Protein AF-A0A2K3PH16-F1 (afdb_monomer_lite)

InterPro domains:
  IPR006075 Aspartyl/Glutamyl-tRNA(Gln) amidotransferase, subunit B/E, catalytic [PF02934] (1-119)
  IPR014746 Glutamine synthetase/guanido kinase, catalytic domain [SSF55931] (1-119)
  IPR017958 Glutamyl-tRNA(Gln) amidotransferase, subunit B, conserved site [PS01234] (3-17)
  IPR017959 Aspartyl/glutamyl-tRNA(Asn/Gln) amidotransferase, subunit B /E [PTHR11659] (1-119)

Foldseek 3Di:
DDCPCPPPDDDDDDDDPPDDALLSVLVVLVVVCVVCVVVVNFNCQLQVPRNFDKDWAFDDDPPDPDTAAIEIEGDQSHSVLSRLLRRQVRVVCVVCVVVVNNVVRHHFYWYQDPVVSDIDGD

Organism: Trifolium pratense (NCBI:txid57577)

Sequence (122 aa):
VDLNRAGVPLLEIVSEPDMRNGIEAAEYAAEIQRLVRYLGVSNGNMQEGSLRCDVNVSVRPIGQSKFGTKVEVKNLNSFSSMSRAIDFEISRQVLLHSQGQEDQIVQETRLWEEGSQASTIL

Structure (mmCIF, N/CA/C/O backbone):
data_AF-A0A2K3PH16-F1
#
_entry.id   AF-A0A2K3PH16-F1
#
loop_
_atom_site.group_PDB
_atom_site.id
_atom_site.type_symbol
_atom_site.label_atom_id
_atom_site.label_alt_id
_atom_site.label_comp_id
_atom_site.label_asym_id
_atom_site.label_entity_id
_atom_site.label_seq_id
_atom_site.pdbx_PDB_ins_code
_atom_site.Cartn_x
_atom_site.Cartn_y
_atom_site.Cartn_z
_atom_site.occupancy
_atom_site.B_iso_or_equiv
_atom_site.auth_seq_id
_atom_site.auth_comp_id
_atom_site.auth_asym_id
_atom_site.auth_atom_id
_atom_site.pdbx_PDB_model_num
ATOM 1 N N . VAL A 1 1 ? 21.360 18.225 -5.992 1.00 75.56 1 VAL A N 1
ATOM 2 C CA . VAL A 1 1 ? 20.096 17.670 -6.522 1.00 75.56 1 VAL A CA 1
ATOM 3 C C . VAL A 1 1 ? 20.456 16.841 -7.736 1.00 75.56 1 VAL A C 1
ATOM 5 O O . VAL A 1 1 ? 21.041 17.398 -8.653 1.00 75.56 1 VAL A O 1
ATOM 8 N N . ASP A 1 2 ? 20.208 15.534 -7.697 1.00 91.06 2 ASP A N 1
ATOM 9 C CA . ASP A 1 2 ? 20.367 14.656 -8.861 1.00 91.06 2 ASP A CA 1
ATOM 10 C C . ASP A 1 2 ? 19.025 14.585 -9.611 1.00 91.06 2 ASP A C 1
ATOM 12 O O . ASP A 1 2 ? 17.991 14.313 -9.001 1.00 91.06 2 ASP A O 1
ATOM 16 N N . LEU A 1 3 ? 19.039 14.879 -10.914 1.00 93.88 3 LEU A N 1
ATOM 17 C CA . LEU A 1 3 ? 17.861 14.929 -11.786 1.00 93.88 3 LEU A CA 1
ATOM 18 C C . LEU A 1 3 ? 17.810 13.769 -12.791 1.00 93.88 3 LEU A C 1
ATOM 20 O O . LEU A 1 3 ? 16.951 13.775 -13.667 1.00 93.88 3 LEU A O 1
ATOM 24 N N . ASN A 1 4 ? 18.662 12.749 -12.652 1.00 92.44 4 ASN A N 1
ATOM 25 C CA . ASN A 1 4 ? 18.732 11.603 -13.571 1.00 92.44 4 ASN A CA 1
ATOM 26 C C . ASN A 1 4 ? 17.402 10.839 -13.739 1.00 92.44 4 ASN A C 1
ATOM 28 O O . ASN A 1 4 ? 17.215 10.131 -14.724 1.00 92.44 4 ASN A O 1
ATOM 32 N N . ARG A 1 5 ? 16.468 10.970 -12.786 1.00 89.69 5 ARG A N 1
ATOM 33 C CA . ARG A 1 5 ? 15.125 10.361 -12.839 1.00 89.69 5 ARG A CA 1
ATOM 34 C C . ARG A 1 5 ? 14.012 11.332 -13.250 1.00 89.69 5 ARG A C 1
ATOM 36 O O . ARG A 1 5 ? 12.866 10.905 -13.382 1.00 89.69 5 ARG A O 1
ATOM 43 N N . ALA A 1 6 ? 14.302 12.621 -13.413 1.00 94.44 6 ALA A N 1
ATOM 44 C CA . ALA A 1 6 ? 13.294 13.601 -13.801 1.00 94.44 6 ALA A CA 1
ATOM 45 C C . ALA A 1 6 ? 12.838 13.345 -15.248 1.00 94.44 6 ALA A C 1
ATOM 47 O O . ALA A 1 6 ? 13.660 13.179 -16.143 1.00 94.44 6 ALA A O 1
ATOM 48 N N . GLY A 1 7 ? 11.522 13.301 -15.473 1.00 94.06 7 GLY A N 1
ATOM 49 C CA . GLY A 1 7 ? 10.943 13.046 -16.798 1.00 94.06 7 GLY A CA 1
ATOM 50 C C . GLY A 1 7 ? 10.877 11.571 -17.214 1.00 94.06 7 GLY A C 1
ATOM 51 O O . GLY A 1 7 ? 10.401 11.286 -18.311 1.00 94.06 7 GLY A O 1
ATOM 52 N N . VAL A 1 8 ? 11.300 10.630 -16.359 1.00 93.62 8 VAL A N 1
ATOM 53 C CA . VAL A 1 8 ? 11.068 9.194 -16.590 1.00 93.62 8 VAL A CA 1
ATOM 54 C C . VAL A 1 8 ? 9.553 8.930 -16.597 1.00 93.62 8 VAL A C 1
ATOM 56 O O . VAL A 1 8 ? 8.872 9.371 -15.669 1.00 93.62 8 VAL A O 1
ATOM 59 N N . PRO A 1 9 ? 9.006 8.236 -17.613 1.00 94.94 9 PRO A N 1
ATOM 60 C CA . PRO A 1 9 ? 7.573 7.969 -17.698 1.00 94.94 9 PRO A CA 1
ATOM 61 C C . PRO A 1 9 ? 7.101 7.088 -16.537 1.00 94.94 9 PRO A C 1
ATOM 63 O O . PRO A 1 9 ? 7.773 6.127 -16.158 1.00 94.94 9 PRO A O 1
ATOM 66 N N . LEU A 1 10 ? 5.925 7.408 -15.996 1.00 96.06 10 LEU A N 1
ATOM 67 C CA . LEU A 1 10 ? 5.281 6.673 -14.909 1.00 96.06 10 LEU A CA 1
ATOM 68 C C . LEU A 1 10 ? 3.857 6.287 -15.309 1.00 96.06 10 LEU A C 1
ATOM 70 O O . LEU A 1 10 ? 3.184 7.020 -16.032 1.00 96.06 10 LEU A O 1
ATOM 74 N N . LEU A 1 11 ? 3.409 5.144 -14.799 1.00 95.31 11 LEU A N 1
ATOM 75 C CA . LEU A 1 11 ? 2.016 4.723 -14.819 1.00 95.31 11 LEU A CA 1
ATOM 76 C C . LEU A 1 11 ? 1.536 4.646 -13.372 1.00 95.31 11 LEU A C 1
ATOM 78 O O . LEU A 1 11 ? 2.124 3.924 -12.568 1.00 95.31 11 LEU A O 1
ATOM 82 N N . GLU A 1 12 ? 0.475 5.379 -13.054 1.00 96.94 12 GLU A N 1
ATOM 83 C CA . GLU A 1 12 ? -0.166 5.342 -11.744 1.00 96.94 12 GLU A CA 1
ATOM 84 C C . GLU A 1 12 ? -1.424 4.474 -11.824 1.00 96.94 12 GLU A C 1
ATOM 86 O O . GLU A 1 12 ? -2.316 4.726 -12.634 1.00 96.94 12 GLU A O 1
ATOM 91 N N . ILE A 1 13 ? -1.470 3.419 -11.009 1.00 96.62 13 ILE A N 1
ATOM 92 C CA . ILE A 1 13 ? -2.601 2.492 -10.927 1.00 96.62 13 ILE A CA 1
ATOM 93 C C . ILE A 1 13 ? -3.211 2.644 -9.539 1.00 96.62 13 ILE A C 1
ATOM 95 O O . ILE A 1 13 ? -2.566 2.330 -8.539 1.00 96.62 13 ILE A O 1
ATOM 99 N N . VAL A 1 14 ? -4.461 3.098 -9.489 1.00 97.88 14 VAL A N 1
ATOM 100 C CA . VAL A 1 14 ? -5.229 3.240 -8.249 1.00 97.88 14 VAL A CA 1
ATOM 101 C C . VAL A 1 14 ? -6.264 2.123 -8.193 1.00 97.88 14 VAL A C 1
ATOM 103 O O . VAL A 1 14 ? -7.011 1.919 -9.146 1.00 97.88 14 VAL A O 1
ATOM 106 N N . SER A 1 15 ? -6.275 1.382 -7.086 1.00 97.50 15 SER A N 1
ATOM 107 C CA . SER A 1 15 ? -7.260 0.325 -6.835 1.00 97.50 15 SER A CA 1
ATOM 108 C C . SER A 1 15 ? -8.424 0.847 -5.999 1.00 97.50 15 SER A C 1
ATOM 110 O O . SER A 1 15 ? -8.259 1.764 -5.191 1.00 97.50 15 SER A O 1
ATOM 112 N N . GLU A 1 16 ? -9.589 0.233 -6.178 1.00 97.69 16 GLU A N 1
ATOM 113 C CA . GLU A 1 16 ? -10.707 0.374 -5.248 1.00 97.69 16 GLU A CA 1
ATOM 114 C C . GLU A 1 16 ? -10.390 -0.339 -3.915 1.00 97.69 16 GLU A C 1
ATOM 116 O O . GLU A 1 16 ? -9.566 -1.263 -3.882 1.00 97.69 16 GLU A O 1
ATOM 121 N N . PRO A 1 17 ? -11.022 0.052 -2.790 1.00 96.00 17 PRO A N 1
ATOM 122 C CA . PRO A 1 17 ? -10.754 -0.513 -1.468 1.00 96.00 17 PRO A CA 1
ATOM 123 C C . PRO A 1 17 ? -11.413 -1.893 -1.284 1.00 96.00 17 PRO A C 1
ATOM 125 O O . PRO A 1 17 ? -12.246 -2.089 -0.393 1.00 96.00 17 PRO A O 1
ATOM 128 N N . ASP A 1 18 ? -11.037 -2.867 -2.114 1.00 96.19 18 ASP A N 1
ATOM 129 C CA . ASP A 1 18 ? -11.631 -4.212 -2.157 1.00 96.19 18 ASP A CA 1
ATOM 130 C C . ASP A 1 18 ? -10.827 -5.278 -1.412 1.00 96.19 18 ASP A C 1
ATOM 132 O O . ASP A 1 18 ? -11.407 -6.245 -0.918 1.00 96.19 18 ASP A O 1
ATOM 136 N N . MET A 1 19 ? -9.527 -5.060 -1.236 1.00 96.56 19 MET A N 1
ATOM 137 C CA . MET A 1 19 ? -8.652 -5.939 -0.458 1.00 96.56 19 MET A CA 1
ATOM 138 C C . MET A 1 19 ? -9.013 -5.883 1.036 1.00 96.56 19 MET A C 1
ATOM 140 O O . MET A 1 19 ? -9.450 -4.845 1.553 1.00 96.56 19 MET A O 1
ATOM 144 N N . ARG A 1 20 ? -8.882 -7.012 1.740 1.00 95.12 20 ARG A N 1
ATOM 145 C CA . ARG A 1 20 ? -9.324 -7.177 3.139 1.00 95.12 20 ARG A CA 1
ATOM 146 C C . ARG A 1 20 ? -8.214 -7.553 4.114 1.00 95.12 20 ARG A C 1
ATOM 148 O O . ARG A 1 20 ? -8.442 -7.487 5.318 1.00 95.12 20 ARG A O 1
ATOM 155 N N . ASN A 1 21 ? -7.037 -7.935 3.630 1.00 95.81 21 ASN A N 1
ATOM 156 C CA . ASN A 1 21 ? -5.880 -8.293 4.455 1.00 95.81 21 ASN A CA 1
ATOM 157 C C . ASN A 1 21 ? -4.561 -8.037 3.707 1.00 95.81 21 ASN A C 1
ATOM 159 O O . ASN A 1 21 ? -4.562 -7.758 2.504 1.00 95.81 21 ASN A O 1
ATOM 163 N N . GLY A 1 22 ? -3.434 -8.125 4.423 1.00 96.50 22 GLY A N 1
ATOM 164 C CA . GLY A 1 22 ? -2.112 -7.889 3.848 1.00 96.50 22 GLY A CA 1
ATOM 165 C C . GLY A 1 22 ? -1.727 -8.870 2.739 1.00 96.50 22 GLY A C 1
ATOM 166 O O . GLY A 1 22 ? -1.062 -8.470 1.782 1.00 96.50 22 GLY A O 1
ATOM 167 N N . ILE A 1 23 ? -2.183 -10.123 2.822 1.00 97.62 23 ILE A N 1
ATOM 168 C CA . ILE A 1 23 ? -1.881 -11.166 1.831 1.00 97.62 23 ILE A CA 1
ATOM 169 C C . ILE A 1 23 ? -2.559 -10.850 0.496 1.00 97.62 23 ILE A C 1
ATOM 171 O O . ILE A 1 23 ? -1.897 -10.861 -0.537 1.00 97.62 23 ILE A O 1
ATOM 175 N N . GLU A 1 24 ? -3.849 -10.511 0.505 1.00 98.00 24 GLU A N 1
ATOM 176 C CA . GLU A 1 24 ? -4.587 -10.114 -0.701 1.00 98.00 24 GLU A CA 1
ATOM 177 C C . GLU A 1 24 ? -3.936 -8.915 -1.396 1.00 98.00 24 GLU A C 1
ATOM 179 O O . GLU A 1 24 ? -3.810 -8.904 -2.619 1.00 98.00 24 GLU A O 1
ATOM 184 N N . ALA A 1 25 ? -3.473 -7.927 -0.624 1.00 97.44 25 ALA A N 1
ATOM 185 C CA . ALA A 1 25 ? -2.785 -6.765 -1.176 1.00 97.44 25 ALA A CA 1
ATOM 186 C C . ALA A 1 25 ? -1.419 -7.110 -1.782 1.00 97.44 25 ALA A C 1
ATOM 188 O O . ALA A 1 25 ? -1.082 -6.633 -2.869 1.00 97.44 25 ALA A O 1
ATOM 189 N N . ALA A 1 26 ? -0.651 -7.972 -1.114 1.00 96.94 26 ALA A N 1
ATOM 190 C CA . ALA A 1 26 ? 0.622 -8.460 -1.625 1.00 96.94 26 ALA A CA 1
ATOM 191 C C . ALA A 1 26 ? 0.443 -9.268 -2.923 1.00 96.94 26 ALA A C 1
ATOM 193 O O . ALA A 1 26 ? 1.193 -9.055 -3.876 1.00 96.94 26 ALA A O 1
ATOM 194 N N . GLU A 1 27 ? -0.566 -10.140 -2.989 1.00 97.81 27 GLU A N 1
ATOM 195 C CA . GLU A 1 27 ? -0.893 -10.908 -4.195 1.00 97.81 27 GLU A CA 1
ATOM 196 C C . GLU A 1 27 ? -1.384 -10.008 -5.331 1.00 97.81 27 GLU A C 1
ATOM 198 O O . GLU A 1 27 ? -0.943 -10.168 -6.467 1.00 97.81 27 GLU A O 1
ATOM 203 N N . TYR A 1 28 ? -2.215 -9.002 -5.041 1.00 97.62 28 TYR A N 1
ATOM 204 C CA . TYR A 1 28 ? -2.624 -8.009 -6.036 1.00 97.62 28 TYR A CA 1
ATOM 205 C C . TYR A 1 28 ? -1.412 -7.285 -6.640 1.00 97.62 28 TYR A C 1
ATOM 207 O O . TYR A 1 28 ? -1.263 -7.212 -7.861 1.00 97.62 28 TYR A O 1
ATOM 215 N N . ALA A 1 29 ? -0.496 -6.795 -5.801 1.00 96.56 29 ALA A N 1
ATOM 216 C CA . ALA A 1 29 ? 0.714 -6.125 -6.270 1.00 96.56 29 ALA A CA 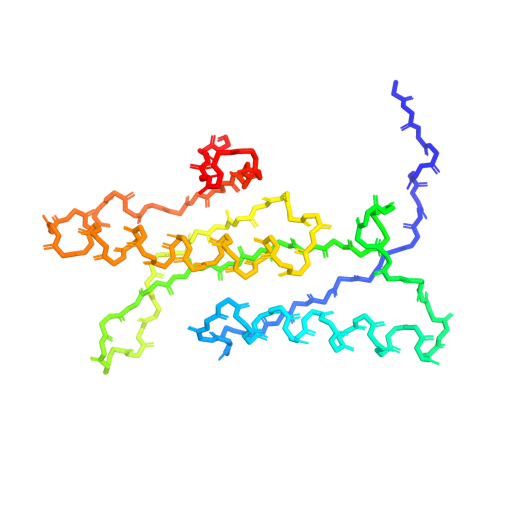1
ATOM 217 C C . ALA A 1 29 ? 1.644 -7.076 -7.051 1.00 96.56 29 ALA A C 1
ATOM 219 O O . ALA A 1 29 ? 2.257 -6.669 -8.045 1.00 96.56 29 ALA A O 1
ATOM 220 N N . ALA A 1 30 ? 1.721 -8.348 -6.644 1.00 96.50 30 ALA A N 1
ATOM 221 C CA . ALA A 1 30 ? 2.454 -9.381 -7.366 1.00 96.50 30 ALA A CA 1
ATOM 222 C C . ALA A 1 30 ? 1.831 -9.671 -8.742 1.00 96.50 30 ALA A C 1
ATOM 224 O O . ALA A 1 30 ? 2.568 -9.812 -9.718 1.00 96.50 30 ALA A O 1
ATOM 225 N N . GLU A 1 31 ? 0.502 -9.695 -8.859 1.00 97.62 31 GLU A N 1
ATOM 226 C CA . GLU A 1 31 ? -0.184 -9.846 -10.146 1.00 97.62 31 GLU A CA 1
ATOM 227 C C . GLU A 1 31 ? 0.047 -8.653 -11.072 1.00 97.62 31 GLU A C 1
ATOM 229 O O . GLU A 1 31 ? 0.345 -8.837 -12.254 1.00 97.62 31 GLU A O 1
ATOM 234 N N . ILE A 1 32 ? 0.011 -7.425 -10.548 1.00 97.19 32 ILE A N 1
ATOM 235 C CA . ILE A 1 32 ? 0.370 -6.238 -11.334 1.00 97.19 32 ILE A CA 1
ATOM 236 C C . ILE A 1 32 ? 1.811 -6.353 -11.842 1.00 97.19 32 ILE A C 1
ATOM 238 O O . ILE A 1 32 ? 2.062 -6.119 -13.025 1.00 97.19 32 ILE A O 1
ATOM 242 N N . G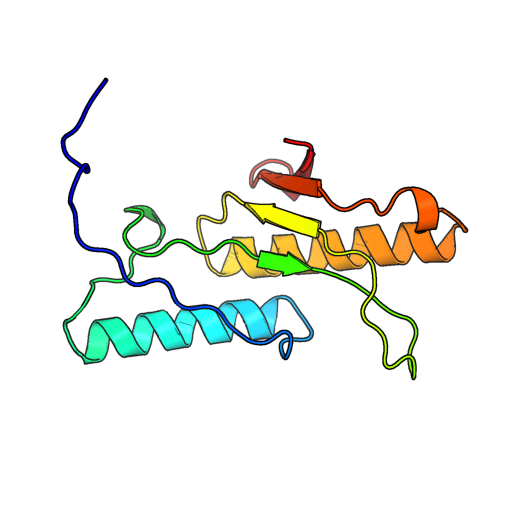LN A 1 33 ? 2.755 -6.776 -10.993 1.00 96.69 33 GLN A N 1
ATOM 243 C CA . GLN A 1 33 ? 4.139 -7.017 -11.407 1.00 96.69 33 GLN A CA 1
ATOM 244 C C . GLN A 1 33 ? 4.230 -8.093 -12.503 1.00 96.69 33 GLN A C 1
ATOM 246 O O . GLN A 1 33 ? 4.962 -7.909 -13.480 1.00 96.69 33 GLN A O 1
ATOM 251 N N . ARG A 1 34 ? 3.502 -9.210 -12.363 1.00 97.56 34 ARG A N 1
ATOM 252 C CA . ARG A 1 34 ? 3.436 -10.271 -13.381 1.00 97.56 34 ARG A CA 1
ATOM 253 C C . ARG A 1 34 ? 2.928 -9.718 -14.712 1.00 97.56 34 ARG A C 1
ATOM 255 O O . ARG A 1 34 ? 3.562 -9.954 -15.739 1.00 97.56 34 ARG A O 1
ATOM 262 N N . LEU A 1 35 ? 1.851 -8.935 -14.689 1.00 97.81 35 LEU A N 1
ATOM 263 C CA . LEU A 1 35 ? 1.228 -8.362 -15.880 1.00 97.81 35 LEU A CA 1
ATOM 264 C C . LEU A 1 35 ? 2.162 -7.394 -16.615 1.00 97.81 35 LEU A C 1
ATOM 266 O O . LEU A 1 35 ? 2.377 -7.541 -17.817 1.00 97.81 35 LEU A O 1
ATOM 270 N N . VAL A 1 36 ? 2.761 -6.429 -15.911 1.00 96.94 36 VAL A N 1
ATOM 271 C CA . VAL A 1 36 ? 3.638 -5.432 -16.556 1.00 96.94 36 VAL A CA 1
ATOM 272 C C . VAL A 1 36 ? 4.908 -6.060 -17.132 1.00 96.94 36 VAL A C 1
ATOM 274 O O . VAL A 1 36 ? 5.389 -5.616 -18.177 1.00 96.94 36 VAL A O 1
ATOM 277 N N . ARG A 1 37 ? 5.420 -7.123 -16.494 1.00 96.81 37 ARG A N 1
ATOM 278 C CA . ARG A 1 37 ? 6.541 -7.916 -17.013 1.00 96.81 37 ARG A CA 1
ATOM 279 C C . ARG A 1 37 ? 6.142 -8.704 -18.248 1.00 96.81 37 ARG A C 1
ATOM 281 O O . ARG A 1 37 ? 6.872 -8.685 -19.232 1.00 96.81 37 ARG A O 1
ATOM 288 N N . TYR A 1 38 ? 4.989 -9.367 -18.202 1.00 97.81 38 TYR A N 1
ATOM 289 C CA . TYR A 1 38 ? 4.473 -10.143 -19.326 1.00 97.81 38 TYR A CA 1
ATOM 290 C C . TYR A 1 38 ? 4.250 -9.270 -20.568 1.00 97.81 38 TYR A C 1
ATOM 292 O O . TYR A 1 38 ? 4.613 -9.661 -21.672 1.00 97.81 38 TYR A O 1
ATOM 300 N N . LEU A 1 39 ? 3.717 -8.060 -20.382 1.00 97.75 39 LEU A N 1
ATOM 301 C CA . LEU A 1 39 ? 3.510 -7.089 -21.459 1.00 97.75 39 LEU A CA 1
ATOM 302 C C . LEU A 1 39 ? 4.804 -6.403 -21.934 1.00 97.75 39 LEU A C 1
ATOM 304 O O . LEU A 1 39 ? 4.779 -5.697 -22.938 1.00 97.75 39 LEU A O 1
ATOM 308 N N . GLY A 1 40 ? 5.923 -6.566 -21.220 1.00 96.38 40 GLY A N 1
ATOM 309 C CA . GLY A 1 40 ? 7.199 -5.925 -21.550 1.00 96.38 40 GLY A CA 1
ATOM 310 C C . GLY A 1 40 ? 7.232 -4.410 -21.314 1.00 96.38 40 GLY A C 1
ATOM 311 O O . GLY A 1 40 ? 8.095 -3.732 -21.866 1.00 96.38 40 GLY A O 1
ATOM 312 N N . VAL A 1 41 ? 6.312 -3.864 -20.509 1.00 95.25 41 VAL A N 1
ATOM 313 C CA . VAL A 1 41 ? 6.199 -2.409 -20.271 1.00 95.25 41 VAL A CA 1
ATOM 314 C C . VAL A 1 41 ? 7.030 -1.923 -19.079 1.00 95.25 41 VAL A C 1
ATOM 316 O O . VAL A 1 41 ? 7.375 -0.747 -19.011 1.00 95.25 41 VAL A O 1
ATOM 319 N N . SER A 1 42 ? 7.359 -2.806 -18.129 1.00 95.00 42 SER A N 1
ATOM 320 C CA . SER A 1 42 ? 8.228 -2.503 -16.981 1.00 95.00 42 SER A CA 1
ATOM 321 C C . SER A 1 42 ? 8.854 -3.779 -16.410 1.00 95.00 42 SER A C 1
ATOM 323 O O . SER A 1 42 ? 8.247 -4.849 -16.446 1.00 95.00 42 SER A O 1
ATOM 325 N N . ASN A 1 43 ? 10.053 -3.673 -15.821 1.00 92.06 43 ASN A N 1
ATOM 326 C CA . ASN A 1 43 ? 10.663 -4.772 -15.061 1.00 92.06 43 ASN A CA 1
ATOM 327 C C . ASN A 1 43 ? 10.009 -4.961 -13.671 1.00 92.06 43 ASN A C 1
ATOM 329 O O . ASN A 1 43 ? 10.215 -5.994 -13.028 1.00 92.06 43 ASN A O 1
ATOM 333 N N . GLY A 1 44 ? 9.217 -3.984 -13.210 1.00 92.69 44 GLY A N 1
ATOM 334 C CA . GLY A 1 44 ? 8.408 -4.039 -11.993 1.00 92.69 44 GLY A CA 1
ATOM 335 C C . GLY A 1 44 ? 9.181 -4.334 -10.702 1.00 92.69 44 GLY A C 1
ATOM 336 O O . GLY A 1 44 ? 8.598 -4.875 -9.767 1.00 92.69 44 GLY A O 1
ATOM 337 N N . ASN A 1 45 ? 10.488 -4.070 -10.640 1.00 90.62 45 ASN A N 1
ATOM 338 C CA . ASN A 1 45 ? 11.313 -4.364 -9.470 1.00 90.62 45 ASN A CA 1
ATOM 339 C C . ASN A 1 45 ? 11.117 -3.307 -8.364 1.00 90.62 45 ASN A C 1
ATOM 341 O O . ASN A 1 45 ? 11.399 -2.121 -8.544 1.00 90.62 45 ASN A O 1
ATOM 345 N N . MET A 1 46 ? 10.666 -3.749 -7.188 1.00 91.06 46 MET A N 1
ATOM 346 C CA . MET A 1 46 ? 10.474 -2.862 -6.038 1.00 91.06 46 MET A CA 1
ATOM 347 C C . MET A 1 46 ? 11.799 -2.339 -5.472 1.00 91.06 46 MET A C 1
ATOM 349 O O . MET A 1 46 ? 11.887 -1.163 -5.134 1.00 91.06 46 MET A O 1
ATOM 353 N N . GLN A 1 47 ? 12.853 -3.163 -5.437 1.00 83.81 47 GLN A N 1
ATOM 354 C CA . GLN A 1 47 ? 14.152 -2.782 -4.861 1.00 83.81 47 GLN A CA 1
ATOM 355 C C . GLN A 1 47 ? 14.868 -1.701 -5.681 1.00 83.81 47 GLN A C 1
ATOM 357 O O . GLN A 1 47 ? 15.525 -0.825 -5.130 1.00 83.81 47 GLN A O 1
ATOM 362 N N . GLU A 1 48 ? 14.707 -1.732 -7.005 1.00 86.31 48 GLU A N 1
ATOM 363 C CA . GLU A 1 48 ? 15.223 -0.700 -7.918 1.00 86.31 48 GLU A CA 1
ATOM 364 C C . GLU A 1 48 ? 14.302 0.536 -7.972 1.00 86.31 48 GLU A C 1
ATOM 366 O O . GLU A 1 48 ? 14.636 1.573 -8.555 1.00 86.31 48 GLU A O 1
ATOM 371 N N . GLY A 1 49 ? 13.119 0.446 -7.356 1.00 86.75 49 GLY A N 1
ATOM 372 C CA . GLY A 1 49 ? 12.120 1.505 -7.323 1.00 86.75 49 GLY A CA 1
ATOM 373 C C . GLY A 1 49 ? 11.460 1.770 -8.675 1.00 86.75 49 GLY A C 1
ATOM 374 O O . GLY A 1 49 ? 11.084 2.923 -8.926 1.00 86.75 49 GLY A O 1
ATOM 375 N N . SER A 1 50 ? 11.360 0.746 -9.532 1.00 90.50 50 SER A N 1
ATOM 376 C CA . SER A 1 50 ? 10.590 0.750 -10.786 1.00 90.50 50 SER A CA 1
ATOM 377 C C . SER A 1 50 ? 9.154 0.240 -10.608 1.00 90.50 50 SER A C 1
ATOM 379 O O . SER A 1 50 ? 8.308 0.478 -11.466 1.00 90.50 50 SER A O 1
ATOM 381 N N . LEU A 1 51 ? 8.863 -0.397 -9.471 1.00 94.75 51 LEU A N 1
ATOM 382 C CA . LEU A 1 51 ? 7.520 -0.552 -8.915 1.00 94.75 51 LEU A CA 1
ATOM 383 C C . LEU A 1 51 ? 7.505 0.068 -7.518 1.00 94.75 51 LEU A C 1
ATOM 385 O O . LEU A 1 51 ? 8.361 -0.240 -6.693 1.00 94.75 51 LEU A O 1
ATOM 389 N N . ARG A 1 52 ? 6.541 0.943 -7.249 1.00 94.75 52 ARG A N 1
ATOM 390 C CA . ARG A 1 52 ? 6.315 1.532 -5.926 1.00 94.75 52 ARG A CA 1
ATOM 391 C C . ARG A 1 52 ? 4.865 1.313 -5.543 1.00 94.75 52 ARG A C 1
ATOM 393 O O . ARG A 1 52 ? 4.003 1.296 -6.417 1.00 94.75 52 ARG A O 1
ATOM 400 N N . CYS A 1 53 ? 4.617 1.131 -4.254 1.00 94.62 53 CYS A N 1
ATOM 401 C CA . CYS A 1 53 ? 3.275 0.934 -3.743 1.00 94.62 53 CYS A CA 1
ATOM 402 C C . CYS A 1 53 ? 3.138 1.621 -2.387 1.00 94.62 53 CYS A C 1
ATOM 404 O O . CYS A 1 53 ? 3.895 1.321 -1.462 1.00 94.62 53 CYS A O 1
ATOM 406 N N . ASP A 1 54 ? 2.159 2.514 -2.311 1.00 95.44 54 ASP A N 1
ATOM 407 C CA . ASP A 1 54 ? 1.659 3.088 -1.071 1.00 95.44 54 ASP A CA 1
ATOM 408 C C . ASP A 1 54 ? 0.329 2.396 -0.759 1.00 95.44 54 ASP A C 1
ATOM 410 O O . ASP A 1 54 ? -0.501 2.190 -1.652 1.00 95.44 54 ASP A O 1
ATOM 414 N N . VAL A 1 55 ? 0.122 2.005 0.497 1.00 96.81 55 VAL A N 1
ATOM 415 C CA . VAL A 1 55 ? -1.076 1.258 0.904 1.00 96.81 55 VAL A CA 1
ATOM 416 C C . VAL A 1 55 ? -1.961 2.117 1.786 1.00 96.81 55 VAL A C 1
ATOM 418 O O . VAL A 1 55 ? -1.488 2.868 2.632 1.00 96.81 55 VAL A O 1
ATOM 421 N N . ASN A 1 56 ? -3.270 2.008 1.587 1.00 98.06 56 ASN A N 1
ATOM 422 C CA . ASN A 1 56 ? -4.264 2.758 2.342 1.00 98.06 56 ASN A CA 1
ATOM 423 C C . ASN A 1 56 ? -5.070 1.773 3.190 1.00 98.06 56 ASN A C 1
ATOM 425 O O . ASN A 1 56 ? -5.708 0.873 2.647 1.00 98.06 56 ASN A O 1
ATOM 429 N N . VAL A 1 57 ? -5.044 1.943 4.511 1.00 97.94 57 VAL A N 1
ATOM 430 C CA . VAL A 1 57 ? -5.648 1.014 5.471 1.00 97.94 57 VAL A CA 1
ATOM 431 C C . VAL A 1 57 ? -6.678 1.747 6.322 1.00 97.94 57 VAL A C 1
ATOM 433 O O . VAL A 1 57 ? -6.407 2.800 6.897 1.00 97.94 57 VAL A O 1
ATOM 436 N N . SER A 1 58 ? -7.871 1.169 6.415 1.00 97.44 58 SER A N 1
ATOM 437 C CA . SER A 1 58 ? -8.900 1.567 7.376 1.00 97.44 58 SER A CA 1
ATOM 438 C C . SER A 1 58 ? -9.623 0.320 7.866 1.00 97.44 58 SER A C 1
ATOM 440 O O . SER A 1 58 ? -9.894 -0.583 7.069 1.00 97.44 58 SER A O 1
ATOM 442 N N . VAL A 1 59 ? -9.960 0.270 9.149 1.00 96.88 59 VAL A N 1
ATOM 443 C CA . VAL A 1 59 ? -10.811 -0.780 9.722 1.00 96.88 59 VAL A CA 1
ATOM 444 C C . VAL A 1 59 ? -12.219 -0.249 9.976 1.00 96.88 59 VAL A C 1
ATOM 446 O O . VAL A 1 59 ? -12.454 0.957 10.052 1.00 96.88 59 VAL A O 1
ATOM 449 N N . ARG A 1 60 ? -13.192 -1.156 10.073 1.00 94.00 60 ARG A N 1
ATOM 450 C CA . ARG A 1 60 ? -14.576 -0.820 10.429 1.00 94.00 60 ARG A CA 1
ATOM 451 C C . ARG A 1 60 ? -15.244 -1.985 11.164 1.00 94.00 60 ARG A C 1
ATOM 453 O O . ARG A 1 60 ? -14.893 -3.135 10.888 1.00 94.00 60 ARG A O 1
ATOM 460 N N . PRO A 1 61 ? -16.225 -1.717 12.042 1.00 91.19 61 PRO A N 1
ATOM 461 C CA . PRO A 1 61 ? -17.051 -2.755 12.646 1.00 91.19 61 PRO A CA 1
ATOM 462 C C . PRO A 1 61 ? -17.739 -3.650 11.606 1.00 91.19 61 PRO A C 1
ATOM 464 O O . PRO A 1 61 ? -18.126 -3.203 10.522 1.00 91.19 61 PRO A O 1
ATOM 467 N N . ILE A 1 62 ? -17.930 -4.922 11.956 1.00 91.88 62 ILE A N 1
ATOM 468 C CA . ILE A 1 62 ? -18.624 -5.891 11.099 1.00 91.88 62 ILE A CA 1
ATOM 469 C C . ILE A 1 62 ? -20.058 -5.408 10.840 1.00 91.88 62 ILE A C 1
ATOM 471 O O . ILE A 1 62 ? -20.775 -5.032 11.764 1.00 91.88 62 ILE A O 1
ATOM 475 N N . GLY A 1 63 ? -20.473 -5.419 9.571 1.00 91.19 63 GLY A N 1
ATOM 476 C CA . GLY A 1 63 ? -21.801 -4.969 9.139 1.00 91.19 63 GLY A CA 1
ATOM 477 C C . GLY A 1 63 ? -21.911 -3.467 8.856 1.00 91.19 63 GLY A C 1
ATOM 478 O O . GLY A 1 63 ? -22.906 -3.036 8.276 1.00 91.19 63 GLY A O 1
ATOM 479 N N . GLN A 1 64 ? -20.894 -2.665 9.187 1.00 92.81 64 GLN A N 1
ATOM 480 C CA . GLN A 1 64 ? -20.873 -1.248 8.836 1.00 92.81 64 GLN A CA 1
ATOM 481 C C . GLN A 1 64 ? -20.496 -1.054 7.360 1.00 92.81 64 GLN A C 1
ATOM 483 O O . GLN A 1 64 ? -19.466 -1.542 6.897 1.00 92.81 64 GLN A O 1
ATOM 488 N N . SER A 1 65 ? -21.309 -0.297 6.618 1.00 91.62 65 SER A N 1
ATOM 489 C CA . SER A 1 65 ? -21.044 0.020 5.207 1.00 91.62 65 SER A CA 1
ATOM 490 C C . SER A 1 65 ? -19.993 1.120 5.039 1.00 91.62 65 SER A C 1
ATOM 492 O O . SER A 1 65 ? -19.128 1.040 4.168 1.00 91.62 65 SER A O 1
ATOM 494 N N . LYS A 1 66 ? -20.038 2.145 5.896 1.00 94.62 66 LYS A N 1
ATOM 495 C CA . LYS A 1 66 ? -19.131 3.294 5.837 1.00 94.62 66 LYS A CA 1
ATOM 496 C C . LYS A 1 66 ? -17.708 2.895 6.241 1.00 94.62 66 LYS A C 1
ATOM 498 O O . LYS A 1 66 ? -17.517 2.280 7.291 1.00 94.62 66 LYS A O 1
ATOM 503 N N . PHE A 1 67 ? -16.727 3.273 5.423 1.00 94.56 67 PHE A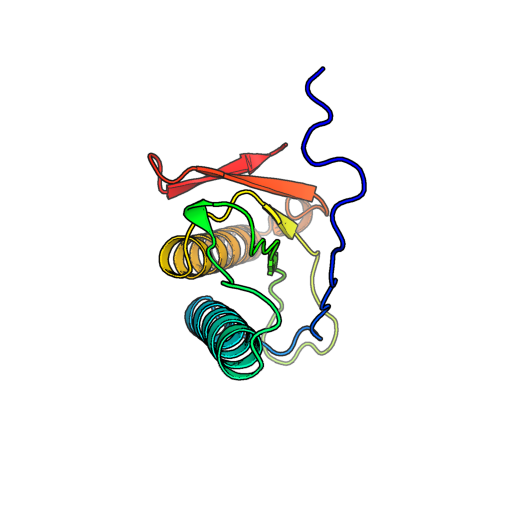 N 1
ATOM 504 C CA . PHE A 1 67 ? -15.303 3.112 5.730 1.00 94.56 67 PHE A CA 1
ATOM 505 C C . PHE A 1 67 ? -14.880 3.945 6.949 1.00 94.56 67 PHE A C 1
ATOM 507 O O . PHE A 1 67 ? -15.457 5.005 7.211 1.00 94.56 67 PHE A O 1
ATOM 514 N N . GLY A 1 68 ? -13.901 3.427 7.695 1.00 94.56 68 GLY A N 1
ATOM 515 C CA . GLY A 1 68 ? -13.283 4.118 8.825 1.00 94.56 68 GLY A CA 1
ATOM 516 C C . GLY A 1 68 ? -12.275 5.178 8.381 1.00 94.56 68 GLY A C 1
ATOM 517 O O . GLY A 1 68 ? -12.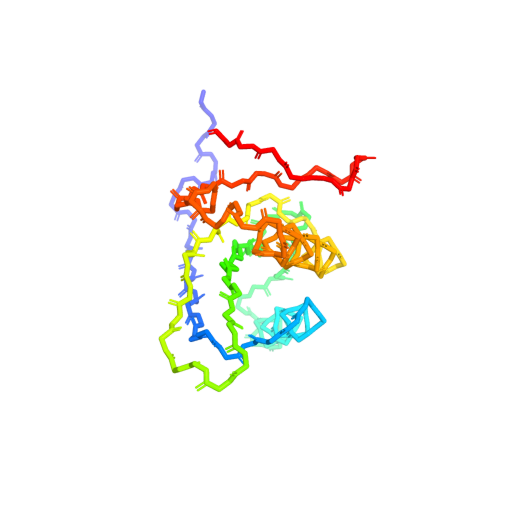134 5.465 7.189 1.00 94.56 68 GLY A O 1
ATOM 518 N N . THR A 1 69 ? -11.562 5.760 9.344 1.00 96.50 69 THR A N 1
ATOM 519 C CA . THR A 1 69 ? -10.497 6.723 9.044 1.00 96.50 69 THR A CA 1
ATOM 520 C C . THR A 1 69 ? -9.340 6.030 8.329 1.00 96.50 69 THR A C 1
ATOM 522 O O . THR A 1 69 ? -8.888 4.959 8.731 1.00 96.50 69 THR A O 1
ATOM 525 N N . LYS A 1 70 ? -8.874 6.642 7.239 1.00 96.69 70 LYS A N 1
ATOM 526 C CA . LYS A 1 70 ? -7.823 6.104 6.376 1.00 96.69 70 LYS A CA 1
ATOM 527 C C . LYS A 1 70 ? -6.441 6.503 6.884 1.00 96.69 70 LYS A C 1
ATOM 529 O O . LYS A 1 70 ? -6.176 7.693 7.020 1.00 96.69 70 LYS A O 1
ATOM 534 N N . VAL A 1 71 ? -5.553 5.529 7.037 1.00 98.00 71 VAL A N 1
ATOM 535 C CA . VAL A 1 71 ? -4.115 5.731 7.256 1.00 98.00 71 VAL A CA 1
ATOM 536 C C . VAL A 1 71 ? -3.359 5.273 6.013 1.00 98.00 71 VAL A C 1
ATOM 538 O O . VAL A 1 71 ? -3.627 4.201 5.472 1.00 98.00 71 VAL A O 1
ATOM 541 N N . GLU A 1 72 ? -2.438 6.100 5.533 1.00 98.06 72 GLU A N 1
ATOM 542 C CA . GLU A 1 72 ? -1.576 5.784 4.395 1.00 98.06 72 GLU A CA 1
ATOM 543 C C . GLU A 1 72 ? -0.225 5.275 4.907 1.00 98.06 72 GLU A C 1
ATOM 545 O O . GLU A 1 72 ? 0.420 5.948 5.705 1.00 98.06 72 GLU A O 1
ATOM 550 N N . VAL A 1 73 ? 0.230 4.109 4.451 1.00 96.94 73 VAL A N 1
ATOM 551 C CA . VAL A 1 73 ? 1.544 3.556 4.804 1.00 96.94 73 VAL A CA 1
ATOM 552 C C . VAL A 1 73 ? 2.455 3.577 3.580 1.00 96.94 73 VAL A C 1
ATOM 554 O O . VAL A 1 73 ? 2.106 3.049 2.522 1.00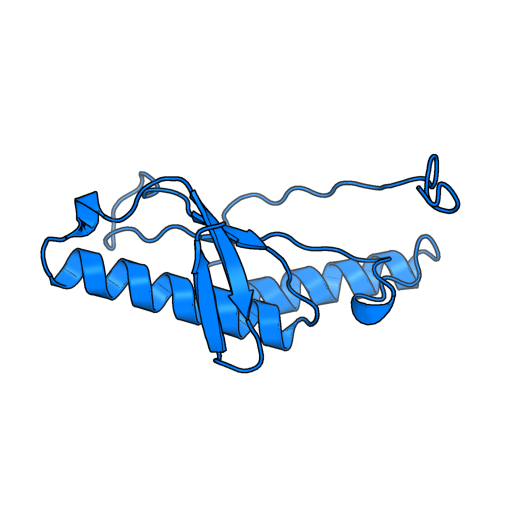 96.94 73 VAL A O 1
ATOM 557 N N . LYS A 1 74 ? 3.633 4.186 3.742 1.00 94.44 74 LYS A N 1
ATOM 558 C CA . LYS A 1 74 ? 4.662 4.351 2.704 1.00 94.44 74 LYS A CA 1
ATOM 559 C C . LYS A 1 74 ? 5.923 3.548 3.014 1.00 94.44 74 LYS A C 1
ATOM 561 O O . LYS A 1 74 ? 6.076 2.992 4.102 1.00 94.44 74 LYS A O 1
ATOM 566 N N . ASN A 1 75 ? 6.857 3.564 2.059 1.00 90.44 75 ASN A N 1
ATOM 567 C CA . ASN A 1 75 ? 8.186 2.944 2.147 1.00 90.44 75 ASN A CA 1
ATOM 568 C C . ASN A 1 75 ? 8.150 1.408 2.247 1.00 90.44 75 ASN A C 1
ATOM 570 O O . ASN A 1 75 ? 8.788 0.785 3.094 1.00 90.44 75 ASN A O 1
ATOM 574 N N . LEU A 1 76 ? 7.387 0.783 1.352 1.00 92.38 76 LEU A N 1
ATOM 575 C CA . LEU A 1 76 ? 7.275 -0.668 1.253 1.00 92.38 76 LEU A CA 1
ATOM 576 C C . LEU A 1 76 ? 8.205 -1.188 0.154 1.00 92.38 76 LEU A C 1
ATOM 578 O O . LEU A 1 76 ? 7.957 -0.977 -1.030 1.00 92.38 76 LEU A O 1
ATOM 582 N N . ASN A 1 77 ? 9.271 -1.889 0.548 1.00 89.25 77 ASN A N 1
ATOM 583 C CA . ASN A 1 77 ? 10.325 -2.338 -0.374 1.00 89.25 77 ASN A CA 1
ATOM 584 C C . ASN A 1 77 ? 10.153 -3.785 -0.869 1.00 89.25 77 ASN A C 1
ATOM 586 O O . ASN A 1 77 ? 10.885 -4.235 -1.751 1.00 89.25 77 ASN A O 1
ATOM 590 N N . SER A 1 78 ? 9.188 -4.529 -0.321 1.00 92.62 78 SER A N 1
ATOM 591 C CA . SER A 1 78 ? 8.844 -5.874 -0.786 1.00 92.62 78 SER A CA 1
ATOM 592 C C . SER A 1 78 ? 7.366 -6.188 -0.554 1.00 92.62 78 SER A C 1
ATOM 594 O O . SER A 1 78 ? 6.732 -5.602 0.325 1.00 92.62 78 SER A O 1
ATOM 596 N N . PHE A 1 79 ? 6.832 -7.172 -1.283 1.00 95.06 79 PHE A N 1
ATOM 597 C CA . PHE A 1 79 ? 5.477 -7.691 -1.054 1.00 95.06 79 PHE A CA 1
ATOM 598 C C . PHE A 1 79 ? 5.306 -8.271 0.356 1.00 95.06 79 PHE A C 1
ATOM 600 O O . PHE A 1 79 ? 4.257 -8.126 0.976 1.00 95.06 79 PHE A O 1
ATOM 607 N N . SER A 1 80 ? 6.366 -8.866 0.912 1.00 93.62 80 SER A N 1
ATOM 608 C CA . SER A 1 80 ? 6.332 -9.371 2.287 1.00 93.62 80 SER A CA 1
ATOM 609 C C . SER A 1 80 ? 6.212 -8.232 3.307 1.00 93.62 80 SER A C 1
ATOM 611 O O . SER A 1 80 ? 5.479 -8.348 4.286 1.00 93.62 80 SER A O 1
ATOM 613 N N . SER A 1 81 ? 6.897 -7.114 3.057 1.00 93.88 81 SER A N 1
ATOM 614 C CA . SER A 1 81 ? 6.869 -5.914 3.898 1.00 93.88 81 SER A CA 1
ATOM 615 C C . SER A 1 81 ? 5.511 -5.234 3.801 1.00 93.88 81 SER A C 1
ATOM 617 O O . SER A 1 81 ? 4.979 -4.809 4.816 1.00 93.88 81 SER A O 1
ATOM 619 N N . MET A 1 82 ? 4.920 -5.213 2.603 1.00 95.56 82 MET A N 1
ATOM 620 C CA . MET A 1 82 ? 3.553 -4.754 2.369 1.00 95.56 82 MET A CA 1
ATOM 621 C C . MET A 1 82 ? 2.537 -5.534 3.206 1.00 95.56 82 MET A C 1
ATOM 623 O O . MET A 1 82 ? 1.783 -4.914 3.951 1.00 95.56 82 MET A O 1
ATOM 627 N N . SER A 1 83 ? 2.554 -6.871 3.142 1.00 96.81 83 SER A N 1
ATOM 628 C CA . SER A 1 83 ? 1.638 -7.694 3.944 1.00 96.81 83 SER A CA 1
ATOM 629 C C . SER A 1 83 ? 1.793 -7.398 5.434 1.00 96.81 83 SER A C 1
ATOM 631 O O . SER A 1 83 ? 0.813 -7.078 6.099 1.00 96.81 83 SER A O 1
ATOM 633 N N . ARG A 1 84 ? 3.033 -7.419 5.947 1.00 95.94 84 ARG A N 1
ATOM 634 C CA . ARG A 1 84 ? 3.311 -7.154 7.368 1.00 95.94 84 ARG A CA 1
ATOM 635 C C . ARG A 1 84 ? 2.866 -5.757 7.803 1.00 95.94 84 ARG A C 1
ATOM 637 O O . ARG A 1 84 ? 2.293 -5.621 8.877 1.00 95.94 84 ARG A O 1
ATOM 644 N N . ALA A 1 85 ? 3.113 -4.737 6.984 1.00 96.62 85 ALA A N 1
ATOM 645 C CA . ALA A 1 85 ? 2.744 -3.360 7.292 1.00 96.62 85 ALA A CA 1
ATOM 646 C C . ALA A 1 85 ? 1.225 -3.170 7.368 1.00 96.62 85 ALA A C 1
ATOM 648 O O . ALA A 1 85 ? 0.732 -2.494 8.271 1.00 96.62 85 ALA A O 1
ATOM 649 N N . ILE A 1 86 ? 0.485 -3.794 6.448 1.00 97.50 86 ILE A N 1
ATOM 650 C CA . ILE A 1 86 ? -0.980 -3.771 6.449 1.00 97.50 86 ILE A CA 1
ATOM 651 C C . ILE A 1 86 ? -1.517 -4.484 7.688 1.00 97.50 86 ILE A C 1
ATOM 653 O O . ILE A 1 86 ? -2.330 -3.911 8.409 1.00 97.50 86 ILE A O 1
ATOM 657 N N . ASP A 1 87 ? -1.042 -5.697 7.974 1.00 96.44 87 ASP A N 1
ATOM 658 C CA . ASP A 1 87 ? -1.525 -6.482 9.115 1.00 96.44 87 ASP A CA 1
ATOM 659 C C . ASP A 1 87 ? -1.190 -5.802 10.456 1.00 96.44 87 ASP A C 1
ATOM 661 O O . ASP A 1 87 ? -1.997 -5.817 11.393 1.00 96.44 87 ASP A O 1
ATOM 665 N N . PHE A 1 88 ? -0.033 -5.135 10.534 1.00 96.75 88 PHE A N 1
ATOM 666 C CA . PHE A 1 88 ? 0.342 -4.294 11.669 1.00 96.75 88 PHE A CA 1
ATOM 667 C C . PHE A 1 88 ? -0.624 -3.116 11.844 1.00 96.75 88 PHE A C 1
ATOM 669 O O . PHE A 1 88 ? -1.134 -2.904 12.943 1.00 96.75 88 PHE A O 1
ATOM 676 N N . GLU A 1 89 ? -0.912 -2.362 10.779 1.00 97.75 89 GLU A N 1
ATOM 677 C CA . GLU A 1 89 ? -1.804 -1.199 10.863 1.00 97.75 89 GLU A CA 1
ATOM 678 C C . GLU A 1 89 ? -3.253 -1.607 11.164 1.00 97.75 89 GLU A C 1
ATOM 680 O O . GLU A 1 89 ? -3.910 -0.959 11.978 1.00 97.75 89 GLU A O 1
ATOM 685 N N . ILE A 1 90 ? -3.731 -2.723 10.601 1.00 97.44 90 ILE A N 1
ATOM 686 C CA . ILE A 1 90 ? -5.026 -3.314 10.969 1.00 97.44 90 ILE A CA 1
ATOM 687 C C . ILE A 1 90 ? -5.051 -3.603 12.472 1.00 97.44 90 ILE A C 1
ATOM 689 O O . ILE A 1 90 ? -5.969 -3.169 13.168 1.00 97.44 90 ILE A O 1
ATOM 693 N N . SER A 1 91 ? -4.028 -4.287 12.990 1.00 96.81 91 SER A N 1
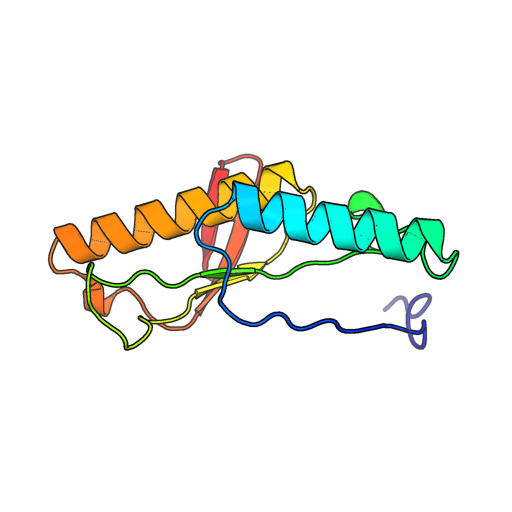ATOM 694 C CA . SER A 1 91 ? -3.940 -4.636 14.412 1.00 96.81 91 SER A CA 1
ATOM 695 C C . SER A 1 91 ? -3.906 -3.394 15.306 1.00 96.81 91 SER A C 1
ATOM 697 O O . SER A 1 91 ? -4.590 -3.355 16.330 1.00 96.81 91 SER A O 1
ATOM 699 N N . ARG A 1 92 ? -3.170 -2.350 14.901 1.00 96.94 92 ARG A N 1
ATOM 700 C CA . ARG A 1 92 ? -3.094 -1.065 15.610 1.00 96.94 92 ARG A CA 1
ATOM 701 C C . ARG A 1 92 ? -4.461 -0.389 15.697 1.00 96.94 92 ARG A C 1
ATOM 703 O O . ARG A 1 92 ? -4.880 0.001 16.785 1.00 96.94 92 ARG A O 1
ATOM 710 N N . GLN A 1 93 ? -5.163 -0.260 14.572 1.00 97.50 93 GLN A N 1
ATOM 711 C CA . GLN A 1 93 ? -6.474 0.388 14.540 1.00 97.50 93 GLN A CA 1
ATOM 712 C C . GLN A 1 93 ? -7.524 -0.418 15.317 1.00 97.50 93 GLN A C 1
ATOM 714 O O . GLN A 1 93 ? -8.315 0.157 16.062 1.00 97.50 93 GLN A O 1
ATOM 719 N N . VAL A 1 94 ? -7.507 -1.750 15.206 1.00 96.62 94 VAL A N 1
ATOM 720 C CA . VAL A 1 94 ? -8.394 -2.637 15.981 1.00 96.62 94 VAL A CA 1
ATOM 721 C C . VAL A 1 94 ? -8.151 -2.484 17.483 1.00 96.62 94 VAL A C 1
ATOM 723 O O . VAL A 1 94 ? -9.114 -2.396 18.246 1.00 96.62 94 VAL A O 1
ATOM 726 N N . LEU A 1 95 ? -6.888 -2.412 17.914 1.00 96.88 95 LEU A N 1
ATOM 727 C CA . LEU A 1 95 ? -6.541 -2.203 19.318 1.00 96.88 95 LEU A CA 1
ATOM 728 C C . LEU A 1 95 ? -7.096 -0.870 19.835 1.00 96.88 95 LEU A C 1
ATOM 730 O O . LEU A 1 95 ? -7.758 -0.861 20.871 1.00 96.88 95 LEU A O 1
ATOM 734 N N . LEU A 1 96 ? -6.897 0.223 19.094 1.00 96.31 96 LEU A N 1
ATOM 735 C CA . LEU A 1 96 ? -7.415 1.543 19.463 1.00 96.31 96 LEU A CA 1
ATOM 736 C C . LEU A 1 96 ? -8.944 1.549 19.568 1.00 96.31 96 LEU A C 1
ATOM 738 O O . LEU A 1 96 ? -9.484 2.015 20.568 1.00 96.31 96 LEU A O 1
ATOM 742 N N . HIS A 1 97 ? -9.645 0.936 18.610 1.00 94.50 97 HIS A N 1
ATOM 743 C CA . HIS A 1 97 ? -11.094 0.742 18.705 1.00 94.50 97 HIS A CA 1
ATOM 744 C C . HIS A 1 97 ? -11.501 -0.058 19.950 1.00 94.50 97 HIS A C 1
ATOM 746 O O . HIS A 1 97 ? -12.451 0.308 20.637 1.00 94.50 97 HIS A O 1
ATOM 752 N N . SER A 1 98 ? -10.787 -1.140 20.275 1.00 94.50 98 SER A N 1
ATOM 753 C CA . SER A 1 98 ? -11.101 -1.967 21.450 1.00 94.50 98 SER A CA 1
ATOM 754 C C . SER A 1 98 ? -10.882 -1.247 22.787 1.00 94.50 98 SER A C 1
ATOM 756 O O . SER A 1 98 ? -11.482 -1.622 23.793 1.00 94.50 98 SER A O 1
ATOM 758 N N . GLN A 1 99 ? -10.044 -0.207 22.796 1.00 96.44 99 GLN A N 1
ATOM 759 C CA . GLN A 1 99 ? -9.726 0.610 23.967 1.00 96.44 99 GLN A CA 1
ATOM 760 C C . GLN A 1 99 ? -10.589 1.879 24.067 1.00 96.44 99 GLN A C 1
ATOM 762 O O . GLN A 1 99 ? -10.411 2.650 25.010 1.00 96.44 99 GLN A O 1
ATOM 767 N N . GLY A 1 100 ? -11.515 2.103 23.125 1.00 94.50 100 GLY A N 1
ATOM 768 C CA . GLY A 1 100 ? -12.311 3.334 23.048 1.00 94.50 100 GLY A CA 1
ATOM 769 C C . GLY A 1 100 ? -11.478 4.568 22.682 1.00 94.50 100 GLY A C 1
ATOM 770 O O . GLY A 1 100 ? -11.778 5.669 23.135 1.00 94.50 100 GLY A O 1
ATOM 771 N N . GLN A 1 101 ? -10.382 4.361 21.948 1.00 95.62 101 GLN A N 1
ATOM 772 C CA . GLN A 1 101 ? -9.420 5.378 21.514 1.00 95.62 101 GLN A CA 1
ATOM 773 C C . GLN A 1 101 ? -9.479 5.594 19.994 1.00 95.62 101 GLN A C 1
ATOM 775 O O . GLN A 1 101 ? -8.468 5.874 19.345 1.00 95.62 101 GLN A O 1
ATOM 780 N N . GLU A 1 102 ? -10.651 5.411 19.383 1.00 92.50 102 GLU A N 1
ATOM 781 C CA . GLU A 1 102 ? -10.846 5.599 17.942 1.00 92.50 102 GLU A CA 1
ATOM 782 C C . GLU A 1 102 ? -10.547 7.026 17.456 1.00 92.50 102 GLU A C 1
ATOM 784 O O . GLU A 1 102 ? -10.216 7.218 16.287 1.00 92.50 102 GLU A O 1
ATOM 789 N N . ASP A 1 103 ? -10.610 8.017 18.344 1.00 93.69 103 ASP A N 1
ATOM 790 C CA . ASP A 1 103 ? -10.252 9.413 18.089 1.00 93.69 103 ASP A CA 1
ATOM 791 C C . ASP A 1 103 ? -8.757 9.604 17.786 1.00 93.69 103 ASP A C 1
ATOM 793 O O . ASP A 1 103 ? -8.378 10.566 17.118 1.00 93.69 103 ASP A O 1
ATOM 797 N N . GLN A 1 104 ? -7.911 8.656 18.203 1.00 93.75 104 GLN A N 1
ATOM 798 C CA . GLN A 1 104 ? -6.487 8.628 17.863 1.00 93.75 104 GLN A CA 1
ATOM 799 C C . GLN A 1 104 ? -6.217 8.089 16.452 1.00 93.75 104 GLN A C 1
ATOM 801 O O . GLN A 1 104 ? -5.099 8.214 15.945 1.00 93.75 104 GLN A O 1
ATOM 806 N N . ILE A 1 105 ? -7.210 7.480 15.795 1.00 95.75 105 ILE A N 1
ATOM 807 C CA . ILE A 1 105 ? -7.096 7.062 14.397 1.00 95.75 105 ILE A CA 1
ATOM 808 C C . ILE A 1 105 ? -7.431 8.272 13.523 1.00 95.75 105 ILE A C 1
ATOM 810 O O . ILE A 1 105 ? -8.562 8.451 13.064 1.00 95.75 105 ILE A O 1
ATOM 814 N N . VAL A 1 106 ? -6.425 9.115 13.306 1.00 95.94 106 VAL A N 1
ATOM 815 C CA . VAL A 1 106 ? -6.498 10.284 12.424 1.00 95.94 106 VAL A CA 1
ATOM 816 C C . VAL A 1 106 ? -6.001 9.950 11.021 1.00 95.94 106 VAL A C 1
ATOM 818 O O . VAL A 1 106 ? -5.286 8.973 10.807 1.00 95.94 106 VAL A O 1
ATOM 821 N N . GLN A 1 107 ? -6.398 10.764 10.043 1.00 96.75 107 GLN A N 1
ATOM 822 C CA . GLN A 1 107 ? -5.892 10.621 8.686 1.00 96.75 107 GLN A CA 1
ATOM 823 C C . GLN A 1 107 ? -4.458 11.142 8.621 1.00 96.75 107 GLN A C 1
ATOM 825 O O . GLN A 1 107 ? -4.224 12.348 8.665 1.00 96.75 107 GLN A O 1
ATOM 830 N N . GLU A 1 108 ? -3.513 10.221 8.490 1.00 96.19 108 GLU A N 1
ATOM 831 C CA . GLU A 1 108 ? -2.084 10.514 8.477 1.00 96.19 108 GLU A CA 1
ATOM 832 C C . GLU A 1 108 ? -1.329 9.577 7.533 1.00 96.19 108 GLU A C 1
ATOM 834 O O . GLU A 1 108 ? -1.830 8.520 7.128 1.00 96.19 108 GLU A O 1
ATOM 839 N N . THR A 1 109 ? -0.106 9.979 7.200 1.00 96.38 109 THR A N 1
ATOM 840 C CA . THR A 1 109 ? 0.856 9.125 6.512 1.00 96.38 109 THR A CA 1
ATOM 841 C C . THR A 1 109 ? 1.832 8.558 7.540 1.00 96.38 109 THR A C 1
ATOM 843 O O . THR A 1 109 ? 2.352 9.282 8.388 1.00 96.38 109 THR A O 1
ATOM 846 N N . ARG A 1 110 ? 2.105 7.258 7.457 1.00 96.19 110 ARG A N 1
ATOM 847 C CA . ARG A 1 110 ? 3.066 6.549 8.302 1.00 96.19 110 ARG A CA 1
ATOM 848 C C . ARG A 1 110 ? 4.143 5.891 7.444 1.00 96.19 110 ARG A C 1
ATOM 850 O O . ARG A 1 110 ? 3.879 5.447 6.326 1.00 96.19 110 ARG A O 1
ATOM 857 N N . LEU A 1 111 ? 5.359 5.803 7.968 1.00 94.75 111 LEU A N 1
ATOM 858 C CA . LEU A 1 111 ? 6.463 5.059 7.361 1.00 94.75 111 LEU A CA 1
ATOM 859 C C . LEU A 1 111 ? 6.573 3.686 7.987 1.00 94.75 111 LEU A C 1
ATOM 861 O O . LEU A 1 111 ? 6.593 3.573 9.210 1.00 94.75 111 LEU A O 1
ATOM 865 N N . TRP A 1 112 ? 6.684 2.662 7.149 1.00 94.62 112 TRP A N 1
ATOM 866 C CA . TRP A 1 112 ? 7.044 1.326 7.592 1.00 94.62 112 TRP A CA 1
ATOM 867 C C . TRP A 1 112 ? 8.560 1.203 7.794 1.00 94.62 112 TRP A C 1
ATOM 869 O O . TRP A 1 112 ? 9.340 1.507 6.889 1.00 94.62 112 TRP A O 1
ATOM 879 N N . GLU A 1 113 ? 8.963 0.711 8.966 1.00 90.81 113 GLU A N 1
ATOM 880 C CA . GLU A 1 113 ? 10.353 0.428 9.322 1.00 90.81 113 GLU A CA 1
ATOM 881 C C . GLU A 1 113 ? 10.564 -1.087 9.437 1.00 90.81 113 GLU A C 1
ATOM 883 O O . GLU A 1 113 ? 10.088 -1.738 10.369 1.00 90.81 113 GLU A O 1
ATOM 888 N N . GLU A 1 114 ? 11.299 -1.680 8.490 1.00 82.38 114 GLU A N 1
ATOM 889 C CA . GLU A 1 114 ? 11.486 -3.138 8.459 1.00 82.38 114 GLU A CA 1
ATOM 890 C C . GLU A 1 114 ? 12.262 -3.687 9.657 1.00 82.38 114 GLU A C 1
ATOM 892 O O . GLU A 1 114 ? 11.961 -4.787 10.118 1.00 82.38 114 GLU A O 1
ATOM 897 N N . GLY A 1 115 ? 13.237 -2.930 10.169 1.00 83.06 115 GLY A N 1
ATOM 898 C CA . GLY A 1 115 ? 14.082 -3.379 11.275 1.00 83.06 115 GLY A CA 1
ATOM 899 C C . GLY A 1 115 ? 13.314 -3.559 12.585 1.00 83.06 115 GLY A C 1
ATOM 900 O O . GLY A 1 115 ? 13.596 -4.487 13.337 1.00 83.06 115 GLY A O 1
ATOM 901 N N . SER A 1 116 ? 12.330 -2.695 12.845 1.00 83.31 116 SER A N 1
ATOM 902 C CA . SER A 1 116 ? 11.493 -2.733 14.050 1.00 83.31 116 SER A CA 1
ATOM 903 C C . SER A 1 116 ? 10.129 -3.388 13.826 1.00 83.31 116 SER A C 1
ATOM 905 O O . SER A 1 116 ? 9.423 -3.631 14.801 1.00 83.31 116 SER A O 1
ATOM 907 N N . GLN A 1 117 ? 9.756 -3.671 12.570 1.00 84.94 117 GLN A N 1
ATOM 908 C CA . GLN A 1 117 ? 8.414 -4.116 12.176 1.00 84.94 117 GLN A CA 1
ATOM 909 C C . GLN A 1 117 ? 7.307 -3.228 12.761 1.00 84.94 117 GLN A C 1
ATOM 911 O O . GLN A 1 117 ? 6.283 -3.710 13.246 1.00 84.94 117 GLN A O 1
ATOM 916 N N . ALA A 1 118 ? 7.542 -1.919 12.731 1.00 82.88 118 ALA A N 1
ATOM 917 C CA . ALA A 1 118 ? 6.639 -0.915 13.262 1.00 82.88 118 ALA A CA 1
ATOM 918 C C . ALA A 1 118 ? 6.457 0.219 12.254 1.00 82.88 118 ALA A C 1
ATOM 920 O O . ALA A 1 118 ? 7.263 0.399 11.339 1.00 82.88 118 ALA A O 1
ATOM 921 N N . SER A 1 119 ? 5.395 1.000 12.442 1.00 79.50 119 SER A N 1
ATOM 922 C CA . SER A 1 119 ? 5.174 2.220 11.675 1.00 79.50 119 SER A CA 1
ATOM 923 C C . SER A 1 119 ? 5.334 3.469 12.540 1.00 79.50 119 SER A C 1
ATOM 925 O O . SER A 1 119 ? 4.867 3.499 13.682 1.00 79.50 119 SER A O 1
ATOM 927 N N . THR A 1 120 ? 5.947 4.513 11.984 1.00 85.00 120 THR A N 1
ATOM 928 C CA . THR A 1 120 ? 6.127 5.827 12.631 1.00 85.00 120 THR A CA 1
ATOM 929 C C . THR A 1 120 ? 5.389 6.898 11.833 1.00 85.00 120 THR A C 1
ATOM 931 O O . THR A 1 120 ? 5.257 6.773 10.618 1.00 85.00 120 THR A O 1
ATOM 934 N N . ILE A 1 121 ? 4.882 7.931 12.504 1.00 86.50 121 ILE A N 1
ATOM 935 C CA . ILE A 1 121 ? 4.236 9.076 11.846 1.00 86.50 121 ILE A CA 1
ATOM 936 C C . ILE A 1 121 ? 5.299 9.868 11.074 1.00 86.50 121 ILE A C 1
ATOM 938 O O . ILE A 1 121 ? 6.407 10.052 11.583 1.00 86.50 121 ILE A O 1
ATOM 942 N N . LEU A 1 122 ? 4.960 10.276 9.849 1.00 77.00 122 LEU A N 1
ATOM 943 C CA . LEU A 1 122 ? 5.803 11.117 8.991 1.00 77.00 122 LEU A CA 1
ATOM 944 C C . LEU A 1 122 ? 5.815 12.584 9.423 1.00 77.00 122 LEU A C 1
ATOM 946 O O . LEU A 1 122 ? 4.735 13.098 9.787 1.00 77.00 122 LEU A O 1
#

pLDDT: mean 94.01, std 4.52, range [75.56, 98.06]

Secondary structure (DSSP, 8-state):
---TTTT---------TT--SHHHHHHHHHHHHHHHHHTTS----TTTTSS---EEE----TT--S----EEEE---SHHHHHHHHHHHHHHHHHHHHTT-GGG--S-EEEEETTTTEEEE-

Radius of gyration: 15.98 Å; chains: 1; bounding box: 42×29×46 Å